Protein AF-A0A8B8AIN5-F1 (afdb_monomer_lite)

Secondary structure (DSSP, 8-state):
--------THHHHHHHHHHHHHHHHHHHHHHHHHHHHHHHHHHHHHHHHHHHHHHHHHHHHHHHHHHHHHHHHHHHTTSS-HHHHHHHHHHHHHHHHHHHHHHHHHHHHHHHHSTTS-THHHHHHHHHHHHHHHHHHHHHHHH--

Structure (mmCIF, N/CA/C/O backbone):
data_AF-A0A8B8AIN5-F1
#
_entry.id   AF-A0A8B8AIN5-F1
#
loop_
_atom_site.group_PDB
_atom_site.id
_atom_site.type_symbol
_atom_site.label_atom_id
_atom_site.label_alt_id
_atom_site.label_comp_id
_atom_site.label_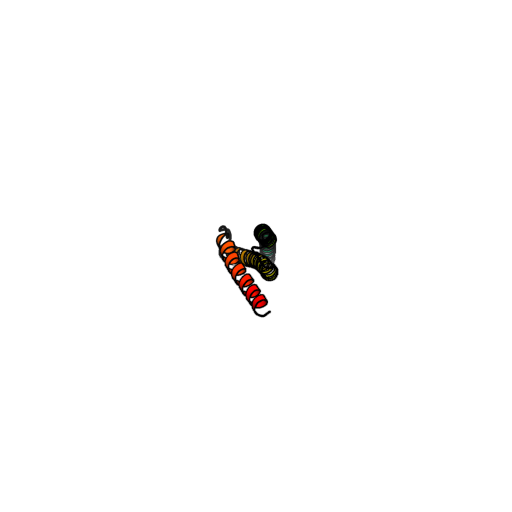asym_id
_atom_site.label_entity_id
_atom_site.label_seq_id
_atom_site.pdbx_PDB_ins_code
_atom_site.Cartn_x
_atom_site.Cartn_y
_atom_site.Cartn_z
_atom_site.occupancy
_atom_site.B_iso_or_equiv
_atom_site.auth_seq_id
_atom_site.auth_comp_id
_atom_site.auth_asym_id
_atom_site.auth_atom_id
_atom_site.pdbx_PDB_model_num
ATOM 1 N N . MET A 1 1 ? 64.066 -11.528 -70.628 1.00 38.69 1 MET A N 1
ATOM 2 C CA . MET A 1 1 ? 64.691 -11.729 -69.304 1.00 38.69 1 MET A CA 1
ATOM 3 C C . MET A 1 1 ? 63.697 -11.209 -68.287 1.00 38.69 1 MET A C 1
ATOM 5 O O . MET A 1 1 ? 63.607 -10.002 -68.111 1.00 38.69 1 MET A O 1
ATOM 9 N N . ASP A 1 2 ? 62.885 -12.107 -67.734 1.00 42.06 2 ASP A N 1
ATOM 10 C CA . ASP A 1 2 ? 61.798 -11.768 -66.815 1.00 42.06 2 ASP A CA 1
ATOM 11 C C . ASP A 1 2 ? 62.344 -11.536 -65.405 1.00 42.06 2 ASP A C 1
ATOM 13 O O . ASP A 1 2 ? 62.915 -12.436 -64.785 1.00 42.06 2 ASP A O 1
ATOM 17 N N . ALA A 1 3 ? 62.183 -10.315 -64.898 1.00 43.44 3 ALA A N 1
ATOM 18 C CA . ALA A 1 3 ? 62.488 -9.981 -63.516 1.00 43.44 3 ALA A CA 1
ATOM 19 C C . ALA A 1 3 ? 61.261 -10.300 -62.649 1.00 43.44 3 ALA A C 1
ATOM 21 O O . ALA A 1 3 ? 60.310 -9.528 -62.570 1.00 43.44 3 ALA A O 1
ATOM 22 N N . HIS A 1 4 ? 61.285 -11.468 -62.007 1.00 44.56 4 HIS A N 1
ATOM 23 C CA . HIS A 1 4 ? 60.358 -11.822 -60.937 1.00 44.56 4 HIS A CA 1
ATOM 24 C C . HIS A 1 4 ? 60.578 -10.902 -59.726 1.00 44.56 4 HIS A C 1
ATOM 26 O O . HIS A 1 4 ? 61.516 -11.083 -58.948 1.00 44.56 4 HIS A O 1
ATOM 32 N N . GLU A 1 5 ? 59.676 -9.945 -59.540 1.00 45.62 5 GLU A N 1
ATOM 33 C CA . GLU A 1 5 ? 59.578 -9.121 -58.340 1.00 45.62 5 GLU A CA 1
ATOM 34 C C . GLU A 1 5 ? 58.990 -9.963 -57.190 1.00 45.62 5 GLU A C 1
ATOM 36 O O . GLU A 1 5 ? 57.785 -10.197 -57.091 1.00 45.62 5 GLU A O 1
ATOM 41 N N . LYS A 1 6 ? 59.858 -10.500 -56.324 1.00 52.44 6 LYS A N 1
ATOM 42 C CA . LYS A 1 6 ? 59.446 -11.118 -55.054 1.00 52.44 6 LYS A CA 1
ATOM 43 C C . LYS A 1 6 ? 59.229 -10.017 -54.013 1.00 52.44 6 LYS A C 1
ATOM 45 O O . LYS A 1 6 ? 60.165 -9.633 -53.318 1.00 52.44 6 LYS A O 1
ATOM 50 N N . ALA A 1 7 ? 57.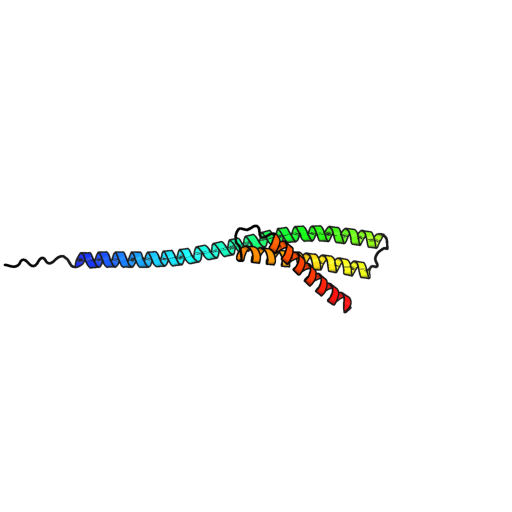992 -9.547 -53.880 1.00 52.22 7 ALA A N 1
ATOM 51 C CA . ALA A 1 7 ? 57.579 -8.721 -52.745 1.00 52.22 7 ALA A CA 1
ATOM 52 C C . ALA A 1 7 ? 57.653 -9.520 -51.415 1.00 52.22 7 ALA A C 1
ATOM 54 O O . ALA A 1 7 ? 57.415 -10.737 -51.407 1.00 52.22 7 ALA A O 1
ATOM 55 N N . PRO A 1 8 ? 58.001 -8.883 -50.279 1.00 48.53 8 PRO A N 1
ATOM 56 C CA . PRO A 1 8 ? 58.369 -9.580 -49.051 1.00 48.53 8 PRO A CA 1
ATOM 57 C C . PRO A 1 8 ? 57.136 -10.108 -48.301 1.00 48.53 8 PRO A C 1
ATOM 59 O O . PRO A 1 8 ? 56.272 -9.360 -47.858 1.00 48.53 8 PRO A O 1
ATOM 62 N N . LYS A 1 9 ? 57.093 -11.427 -48.069 1.00 54.72 9 LYS A N 1
ATOM 63 C CA . LYS A 1 9 ? 56.070 -12.122 -47.254 1.00 54.72 9 LYS A CA 1
ATOM 64 C C . LYS A 1 9 ? 56.002 -11.670 -45.781 1.00 54.72 9 LYS A C 1
ATOM 66 O O . LYS A 1 9 ? 55.077 -12.070 -45.079 1.00 54.72 9 LYS A O 1
ATOM 71 N N . TYR A 1 10 ? 56.961 -10.877 -45.304 1.00 49.97 10 TYR A N 1
ATOM 72 C CA . TYR A 1 10 ? 57.097 -10.505 -43.892 1.00 49.97 10 TYR A CA 1
ATOM 73 C C . TYR A 1 10 ? 56.091 -9.437 -43.431 1.00 49.97 10 TYR A C 1
ATOM 75 O O . TYR A 1 10 ? 55.631 -9.504 -42.290 1.00 49.97 10 TYR A O 1
ATOM 83 N N . ASP A 1 11 ? 55.658 -8.530 -44.312 1.00 51.66 11 ASP A N 1
ATOM 84 C CA . ASP A 1 11 ? 54.686 -7.484 -43.948 1.00 51.66 11 ASP A CA 1
ATOM 85 C C . ASP A 1 11 ? 53.271 -8.041 -43.744 1.00 51.66 11 ASP A C 1
ATOM 87 O O . ASP A 1 11 ? 52.537 -7.608 -42.855 1.00 51.66 11 ASP A O 1
ATOM 91 N N . LEU A 1 12 ? 52.897 -9.075 -44.501 1.00 52.69 12 LEU A N 1
ATOM 92 C CA . LEU A 1 12 ? 51.565 -9.676 -44.415 1.00 52.69 12 LEU A CA 1
ATOM 93 C C . LEU A 1 12 ? 51.325 -10.356 -43.053 1.00 52.69 12 LEU A C 1
ATOM 95 O O . LEU A 1 12 ? 50.220 -10.303 -42.508 1.00 52.69 12 LEU A O 1
ATOM 99 N N . VAL A 1 13 ? 52.363 -10.959 -42.464 1.00 54.06 13 VAL A N 1
ATOM 100 C CA . VAL A 1 13 ? 52.275 -11.617 -41.148 1.00 54.06 13 VAL A CA 1
ATOM 101 C C . VAL A 1 13 ? 52.133 -10.583 -40.025 1.00 54.06 13 VAL A C 1
ATOM 103 O O . VAL A 1 13 ? 51.315 -10.756 -39.124 1.00 54.06 13 VAL A O 1
ATOM 106 N N . HIS A 1 14 ? 52.853 -9.462 -40.096 1.00 53.69 14 HIS A N 1
ATOM 107 C CA . HIS A 1 14 ? 52.739 -8.393 -39.097 1.00 53.69 14 HIS A CA 1
ATOM 108 C C . HIS A 1 14 ? 51.372 -7.693 -39.132 1.00 53.69 14 HIS A C 1
ATOM 110 O O . HIS A 1 14 ? 50.786 -7.413 -38.080 1.00 53.69 14 HIS A O 1
ATOM 116 N N . VAL A 1 15 ? 50.829 -7.468 -40.332 1.00 55.53 15 VAL A N 1
ATOM 117 C CA . VAL A 1 15 ? 49.509 -6.849 -40.527 1.00 55.53 15 VAL A CA 1
ATOM 118 C C . VAL A 1 15 ? 48.386 -7.769 -40.039 1.00 55.53 15 VAL A C 1
ATOM 120 O O . VAL A 1 15 ? 47.486 -7.324 -39.323 1.00 55.53 15 VAL A O 1
ATOM 123 N N . THR A 1 16 ? 48.451 -9.067 -40.351 1.00 58.00 16 THR A N 1
ATOM 124 C CA . THR A 1 16 ? 47.453 -10.050 -39.887 1.00 58.00 16 THR A CA 1
ATOM 125 C C . THR A 1 16 ? 47.478 -10.233 -38.367 1.00 58.00 16 THR A C 1
ATOM 127 O O . THR A 1 16 ? 46.418 -10.326 -37.744 1.00 58.00 16 THR A O 1
ATOM 130 N N . MET A 1 17 ? 48.657 -10.194 -37.738 1.00 54.66 17 MET A N 1
ATOM 131 C CA . MET A 1 17 ? 48.785 -10.302 -36.282 1.00 54.66 17 MET A CA 1
ATOM 132 C C . MET A 1 17 ? 48.259 -9.052 -35.550 1.00 54.66 17 MET A C 1
ATOM 134 O O . MET A 1 17 ? 47.581 -9.178 -34.527 1.00 54.66 17 MET A O 1
ATOM 138 N N . GLN A 1 18 ? 48.493 -7.844 -36.084 1.00 58.19 18 GLN A N 1
ATOM 139 C CA . GLN A 1 18 ? 47.873 -6.614 -35.567 1.00 58.19 18 GLN A CA 1
ATOM 140 C C . GLN A 1 18 ? 46.349 -6.620 -35.738 1.00 58.19 18 GLN A C 1
ATOM 142 O O . GLN A 1 18 ? 45.633 -6.210 -34.823 1.00 58.19 18 GLN A O 1
ATOM 147 N N . ALA A 1 19 ? 45.840 -7.114 -36.870 1.00 58.88 19 ALA A N 1
ATOM 148 C CA . ALA A 1 19 ? 44.404 -7.225 -37.114 1.00 58.88 19 ALA A CA 1
ATOM 149 C C . ALA A 1 19 ? 43.725 -8.211 -36.145 1.00 58.88 19 ALA A C 1
ATOM 151 O O . ALA A 1 19 ? 42.666 -7.897 -35.598 1.00 58.88 19 ALA A O 1
ATOM 152 N N . HIS A 1 20 ? 44.351 -9.358 -35.859 1.00 57.25 20 HIS A N 1
ATOM 153 C CA . HIS A 1 20 ? 43.843 -10.317 -34.872 1.00 57.25 20 HIS A CA 1
ATOM 154 C C . HIS A 1 20 ? 43.845 -9.758 -33.446 1.00 57.25 20 HIS A C 1
ATOM 156 O O . HIS A 1 20 ? 42.852 -9.904 -32.737 1.00 57.25 20 HIS A O 1
ATOM 162 N N . ARG A 1 21 ? 44.912 -9.059 -33.032 1.00 55.69 21 ARG A N 1
ATOM 163 C CA . ARG A 1 21 ? 44.969 -8.412 -31.708 1.00 55.69 21 ARG A CA 1
ATOM 164 C C . ARG A 1 21 ? 43.923 -7.308 -31.553 1.00 55.69 21 ARG A C 1
ATOM 166 O O . ARG A 1 21 ? 43.334 -7.186 -30.486 1.00 55.69 21 ARG A O 1
ATOM 173 N N . ARG A 1 22 ? 43.647 -6.540 -32.615 1.00 56.75 22 ARG A N 1
ATOM 174 C CA . ARG A 1 22 ? 42.577 -5.527 -32.620 1.00 56.75 22 ARG A CA 1
ATOM 175 C C . ARG A 1 22 ? 41.184 -6.147 -32.527 1.00 56.75 22 ARG A C 1
ATOM 177 O O . ARG A 1 22 ? 40.351 -5.607 -31.811 1.00 56.75 22 ARG A O 1
ATOM 184 N N . ARG A 1 23 ? 40.937 -7.283 -33.190 1.00 57.84 23 ARG A N 1
ATOM 185 C CA . ARG A 1 23 ? 39.668 -8.023 -33.056 1.00 57.84 23 ARG A CA 1
ATOM 186 C C . ARG A 1 23 ? 39.484 -8.591 -31.650 1.00 57.84 23 ARG A C 1
ATOM 188 O O . ARG A 1 23 ? 38.443 -8.349 -31.059 1.00 57.84 23 ARG A O 1
ATOM 195 N N . ALA A 1 24 ? 40.512 -9.221 -31.081 1.00 59.03 24 ALA A N 1
ATOM 196 C CA . ALA A 1 24 ? 40.454 -9.747 -29.716 1.00 59.03 24 ALA A CA 1
ATOM 197 C C . ALA A 1 24 ? 40.261 -8.635 -28.666 1.00 59.03 24 ALA A C 1
ATOM 199 O O . ALA A 1 24 ? 39.446 -8.776 -27.762 1.00 59.03 24 ALA A O 1
ATOM 200 N N . ALA A 1 25 ? 40.951 -7.497 -28.809 1.00 57.25 25 ALA A N 1
ATOM 201 C CA . ALA A 1 25 ? 40.748 -6.337 -27.940 1.00 57.25 25 ALA A CA 1
ATOM 202 C C . ALA A 1 25 ? 39.348 -5.718 -28.112 1.00 57.25 25 ALA A C 1
ATOM 204 O O . ALA A 1 25 ? 38.739 -5.306 -27.131 1.00 57.25 25 ALA A O 1
ATOM 205 N N . SER A 1 26 ? 38.815 -5.687 -29.338 1.00 58.72 26 SER A N 1
ATOM 206 C CA . SER A 1 26 ? 37.452 -5.223 -29.619 1.00 58.72 26 SER A CA 1
ATOM 207 C C . SER A 1 26 ? 36.381 -6.157 -29.052 1.00 58.72 26 SER A C 1
ATOM 209 O O . SER A 1 26 ? 35.344 -5.665 -28.620 1.00 58.72 26 SER A O 1
ATOM 211 N N . GLU A 1 27 ? 36.599 -7.472 -29.057 1.00 55.06 27 GLU A N 1
ATOM 212 C CA . GLU A 1 27 ? 35.695 -8.447 -28.434 1.00 55.06 27 GLU A CA 1
ATOM 213 C C . GLU A 1 27 ? 35.750 -8.363 -26.907 1.00 55.06 27 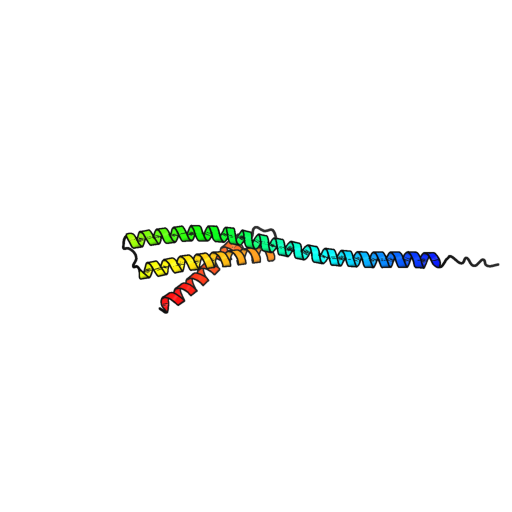GLU A C 1
ATOM 215 O O . GLU A 1 27 ? 34.702 -8.331 -26.271 1.00 55.06 27 GLU A O 1
ATOM 220 N N . TYR A 1 28 ? 36.941 -8.211 -26.318 1.00 54.38 28 TYR A N 1
ATOM 221 C CA . TYR A 1 28 ? 37.094 -7.965 -24.879 1.00 54.38 28 TYR A CA 1
ATOM 222 C C . TYR A 1 28 ? 36.428 -6.656 -24.432 1.00 54.38 28 TYR A C 1
ATOM 224 O O . TYR A 1 28 ? 35.767 -6.628 -23.398 1.00 54.38 28 TYR A O 1
ATOM 232 N N . LEU A 1 29 ? 36.571 -5.574 -25.205 1.00 53.84 29 LEU A N 1
ATOM 233 C CA . LEU A 1 29 ? 35.914 -4.296 -24.916 1.00 53.84 29 LEU A CA 1
ATOM 234 C C . LEU A 1 29 ? 34.393 -4.374 -25.096 1.00 53.84 29 LEU A C 1
ATOM 236 O O . LEU A 1 29 ? 33.673 -3.770 -24.310 1.00 53.84 29 LEU A O 1
ATOM 240 N N . ARG A 1 30 ? 33.897 -5.151 -26.070 1.00 55.56 30 ARG A N 1
ATOM 241 C CA . ARG A 1 30 ? 32.459 -5.432 -26.214 1.00 55.56 30 ARG A CA 1
ATOM 242 C C . ARG A 1 30 ? 31.908 -6.221 -25.036 1.00 55.56 30 ARG A C 1
ATOM 244 O O . ARG A 1 30 ? 30.874 -5.840 -24.517 1.00 55.56 30 ARG A O 1
ATOM 251 N N . HIS A 1 31 ? 32.590 -7.284 -24.612 1.00 53.03 31 HIS A N 1
ATOM 252 C CA . HIS A 1 31 ? 32.158 -8.089 -23.468 1.00 53.03 31 HIS A CA 1
ATOM 253 C C . HIS A 1 31 ? 32.208 -7.314 -22.149 1.00 53.03 31 HIS A C 1
ATOM 255 O O . HIS A 1 31 ? 31.353 -7.523 -21.298 1.00 53.03 31 HIS A O 1
ATOM 261 N N . ARG A 1 32 ? 33.176 -6.406 -21.983 1.00 45.03 32 ARG A N 1
ATOM 262 C CA . ARG A 1 32 ? 33.254 -5.536 -20.805 1.00 45.03 32 ARG A CA 1
ATOM 263 C C . ARG A 1 32 ? 32.159 -4.466 -20.799 1.00 45.03 32 ARG A C 1
ATOM 265 O O . ARG A 1 32 ? 31.483 -4.316 -19.797 1.00 45.03 32 ARG A O 1
ATOM 272 N N . SER A 1 33 ? 31.938 -3.800 -21.936 1.00 49.19 33 SER A N 1
ATOM 273 C CA . SER A 1 33 ? 30.847 -2.828 -22.103 1.00 49.19 33 SER A CA 1
ATOM 274 C C . SER A 1 33 ? 29.471 -3.451 -21.872 1.00 49.19 33 SER A C 1
ATOM 276 O O . SER A 1 33 ? 28.614 -2.787 -21.319 1.00 49.19 33 SER A O 1
ATOM 278 N N . PHE A 1 34 ? 29.263 -4.711 -22.266 1.00 48.19 34 PHE A N 1
ATOM 279 C CA . PHE A 1 34 ? 27.975 -5.383 -22.073 1.00 48.19 34 PHE A CA 1
ATOM 280 C C . PHE A 1 34 ? 27.666 -5.693 -20.603 1.00 48.19 34 PHE A C 1
ATOM 282 O O . PHE A 1 34 ? 26.505 -5.697 -20.228 1.00 48.19 34 PHE A O 1
ATOM 289 N N . ASN A 1 35 ? 28.687 -5.960 -19.782 1.00 50.38 35 ASN A N 1
ATOM 290 C CA . ASN A 1 35 ? 28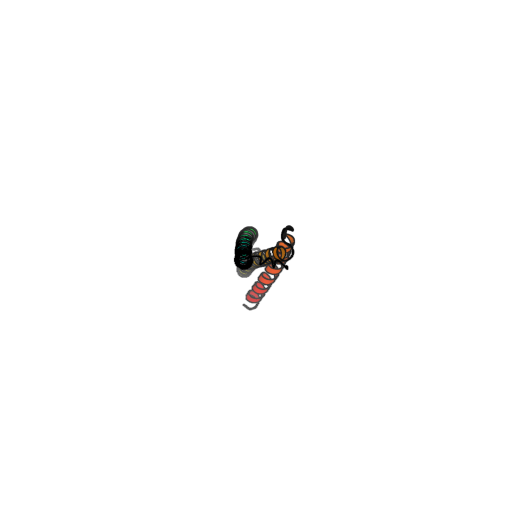.487 -6.290 -18.369 1.00 50.38 35 ASN A CA 1
ATOM 291 C C . ASN A 1 35 ? 28.402 -5.042 -17.478 1.00 50.38 35 ASN A C 1
ATOM 293 O O . ASN A 1 35 ? 27.632 -5.044 -16.527 1.00 50.38 35 ASN A O 1
ATOM 297 N N . ASP A 1 36 ? 29.168 -3.988 -17.785 1.00 51.38 36 ASP A N 1
ATOM 298 C CA . ASP A 1 36 ? 29.153 -2.752 -16.989 1.00 51.38 36 ASP A CA 1
ATOM 299 C C . ASP A 1 36 ? 27.793 -2.013 -17.119 1.00 51.38 36 ASP A C 1
ATOM 301 O O . ASP A 1 36 ? 27.321 -1.425 -16.149 1.00 51.38 36 ASP A O 1
ATOM 305 N N . ASP A 1 37 ? 27.122 -2.094 -18.279 1.00 53.62 37 ASP A N 1
ATOM 306 C CA . ASP A 1 37 ? 25.811 -1.455 -18.499 1.00 53.62 37 ASP A CA 1
ATOM 307 C C . ASP A 1 37 ? 24.661 -2.159 -17.736 1.00 53.62 37 ASP A C 1
ATOM 309 O O . ASP A 1 37 ? 23.746 -1.490 -17.250 1.00 53.62 37 ASP A O 1
ATOM 313 N N . ASP A 1 38 ? 24.700 -3.490 -17.593 1.00 57.34 38 ASP A N 1
ATOM 314 C CA . ASP A 1 38 ? 23.656 -4.265 -16.897 1.00 57.34 38 ASP A CA 1
ATOM 315 C C . ASP A 1 38 ? 23.722 -4.086 -15.365 1.00 57.34 38 ASP A C 1
ATOM 317 O O . ASP A 1 38 ? 22.682 -3.943 -14.712 1.00 57.34 38 ASP A O 1
ATOM 321 N N . ASP A 1 39 ? 24.931 -4.030 -14.790 1.00 60.34 39 ASP A N 1
ATOM 322 C CA . ASP A 1 39 ? 25.135 -3.781 -13.353 1.00 60.34 39 ASP A CA 1
ATOM 323 C C . ASP A 1 39 ? 24.656 -2.365 -12.957 1.00 60.34 39 ASP A C 1
ATOM 325 O O . ASP A 1 39 ? 23.997 -2.182 -11.923 1.00 60.34 39 ASP A O 1
ATOM 329 N N . ASP A 1 40 ? 24.903 -1.368 -13.817 1.00 67.31 40 ASP A N 1
ATOM 330 C CA . ASP A 1 40 ? 24.452 0.016 -13.633 1.00 67.31 40 ASP A CA 1
ATOM 331 C C . ASP A 1 40 ? 22.918 0.150 -13.722 1.00 67.31 40 ASP A C 1
ATOM 333 O O . ASP A 1 40 ? 22.311 0.938 -12.986 1.00 67.31 40 ASP A O 1
ATOM 337 N N . GLU A 1 41 ? 22.258 -0.599 -14.610 1.00 68.44 41 GLU A N 1
ATOM 338 C CA . GLU A 1 41 ? 20.793 -0.617 -14.715 1.00 68.44 41 GLU A CA 1
ATOM 339 C C . GLU A 1 41 ? 20.133 -1.342 -13.531 1.00 68.44 41 GLU A C 1
ATOM 341 O O . GLU A 1 41 ? 19.125 -0.865 -12.994 1.00 68.44 41 GLU A O 1
ATOM 346 N N . GLU A 1 42 ? 20.719 -2.440 -13.042 1.00 72.12 42 GLU A N 1
ATOM 347 C CA . GLU A 1 42 ? 20.230 -3.127 -11.843 1.00 72.12 42 GLU A CA 1
ATOM 348 C C . GLU A 1 42 ? 20.313 -2.220 -10.603 1.00 72.12 42 GLU A C 1
ATOM 350 O O . GLU A 1 42 ? 19.363 -2.140 -9.809 1.00 72.12 42 GLU A O 1
ATOM 355 N N . GLU A 1 43 ? 21.420 -1.493 -10.429 1.00 74.56 43 GLU A N 1
ATOM 356 C CA . GLU A 1 43 ? 21.589 -0.566 -9.311 1.00 74.56 43 GLU A CA 1
ATOM 357 C C . GLU A 1 43 ? 20.608 0.617 -9.394 1.00 74.56 43 GLU A C 1
ATOM 359 O O . GLU A 1 43 ? 19.972 0.973 -8.391 1.00 74.56 43 GLU A O 1
ATOM 364 N N . LYS A 1 44 ? 20.382 1.174 -10.592 1.00 76.25 44 LYS A N 1
ATOM 365 C CA . LYS A 1 44 ? 19.357 2.210 -10.816 1.00 76.25 44 LYS A CA 1
ATOM 366 C C . LYS A 1 44 ? 17.961 1.708 -10.464 1.00 76.25 44 LYS A C 1
ATOM 368 O O . LYS A 1 44 ? 17.227 2.420 -9.768 1.00 76.25 44 LYS A O 1
ATOM 373 N N . LEU A 1 45 ? 17.600 0.492 -10.878 1.00 75.31 45 LEU A N 1
ATOM 374 C CA . LEU A 1 45 ? 16.290 -0.094 -10.595 1.00 75.31 45 LEU A CA 1
ATOM 375 C C . LEU A 1 45 ? 16.099 -0.340 -9.091 1.00 75.31 45 LEU A C 1
ATOM 377 O O . LEU A 1 45 ? 15.031 -0.048 -8.548 1.00 75.31 45 LEU A O 1
ATOM 381 N N . LYS A 1 46 ? 17.141 -0.799 -8.384 1.00 77.81 46 LYS A N 1
ATOM 382 C CA . LYS A 1 46 ? 17.132 -0.950 -6.918 1.00 77.81 46 LYS A CA 1
ATOM 383 C C . LYS A 1 46 ? 16.948 0.389 -6.209 1.00 77.81 46 LYS A C 1
ATOM 385 O O . LYS A 1 46 ? 16.087 0.508 -5.335 1.00 77.81 46 LYS A O 1
ATOM 390 N N . ILE A 1 47 ? 17.717 1.412 -6.586 1.00 80.81 47 ILE A N 1
ATOM 391 C CA . ILE A 1 47 ? 17.605 2.758 -6.004 1.00 80.81 47 ILE A CA 1
ATOM 392 C C . ILE A 1 47 ? 16.214 3.341 -6.269 1.00 80.81 47 ILE A C 1
ATOM 394 O O . ILE A 1 47 ? 15.614 3.944 -5.374 1.00 80.81 47 ILE A O 1
ATOM 398 N N . PHE A 1 48 ? 15.688 3.155 -7.480 1.00 80.44 48 PHE A N 1
ATOM 399 C CA . PHE A 1 48 ? 14.336 3.561 -7.843 1.00 80.44 48 PHE A CA 1
ATOM 400 C C . PHE A 1 48 ? 13.290 2.851 -6.982 1.00 80.44 48 PHE A C 1
ATOM 402 O O . PHE A 1 48 ? 12.477 3.518 -6.342 1.00 80.44 48 PHE A O 1
ATOM 409 N N . ALA A 1 49 ? 13.359 1.522 -6.882 1.00 78.75 49 ALA A N 1
ATOM 410 C CA . ALA A 1 49 ? 12.453 0.725 -6.065 1.00 78.75 49 ALA A CA 1
ATOM 411 C C . ALA A 1 49 ? 12.466 1.185 -4.601 1.00 78.75 49 ALA A C 1
ATOM 413 O O . ALA A 1 49 ? 11.402 1.434 -4.039 1.00 78.75 49 ALA A O 1
ATOM 414 N N . ILE A 1 50 ? 13.646 1.389 -4.003 1.00 83.19 50 ILE A N 1
ATOM 415 C CA . ILE A 1 50 ? 13.788 1.867 -2.617 1.00 83.19 50 ILE A CA 1
ATOM 416 C C . ILE A 1 50 ? 13.169 3.257 -2.442 1.00 83.19 50 ILE A C 1
ATOM 418 O O . ILE A 1 50 ? 12.401 3.479 -1.503 1.00 83.19 50 ILE A O 1
ATOM 422 N N . LYS A 1 51 ? 13.467 4.204 -3.341 1.00 82.31 51 LYS A N 1
ATOM 423 C CA . LYS A 1 51 ? 12.892 5.559 -3.286 1.00 82.31 51 LYS A CA 1
ATOM 424 C C . LYS A 1 51 ? 11.374 5.525 -3.390 1.00 82.31 51 LYS A C 1
ATOM 426 O O . LYS A 1 51 ? 10.693 6.236 -2.648 1.00 82.31 51 LYS A O 1
ATOM 431 N N . THR A 1 52 ? 10.848 4.697 -4.284 1.00 80.31 52 THR A N 1
ATOM 432 C CA . THR A 1 52 ? 9.412 4.513 -4.456 1.00 80.31 52 THR A CA 1
ATOM 433 C C . THR A 1 52 ? 8.791 3.919 -3.201 1.00 80.31 52 THR A C 1
ATOM 435 O O . THR A 1 52 ? 7.808 4.468 -2.718 1.00 80.31 52 THR A O 1
ATOM 438 N N . LEU A 1 53 ? 9.410 2.892 -2.613 1.00 84.38 53 LEU A N 1
ATOM 439 C CA . LEU A 1 53 ? 8.948 2.218 -1.396 1.00 84.38 53 LEU A CA 1
ATOM 440 C C . LEU A 1 53 ? 8.906 3.172 -0.200 1.00 84.38 53 LEU A C 1
ATOM 442 O O . LEU A 1 53 ? 7.908 3.220 0.514 1.00 84.38 53 LEU A O 1
ATOM 446 N N . LEU A 1 54 ? 9.936 4.003 -0.023 1.00 86.56 54 LEU A N 1
ATOM 447 C CA . LEU A 1 54 ? 9.949 5.036 1.016 1.00 86.56 54 LEU A CA 1
ATOM 448 C C . LEU A 1 54 ? 8.857 6.084 0.786 1.00 86.56 54 LEU A C 1
ATOM 450 O O . LEU A 1 54 ? 8.151 6.471 1.714 1.00 86.56 54 LEU A O 1
ATOM 454 N N . LYS A 1 55 ? 8.687 6.548 -0.452 1.00 85.25 55 LYS A N 1
ATOM 455 C CA . LYS A 1 55 ? 7.714 7.592 -0.782 1.00 85.25 55 LYS A CA 1
ATOM 456 C C . LYS A 1 55 ? 6.271 7.110 -0.636 1.00 85.25 55 LYS A C 1
ATOM 458 O O . LYS A 1 55 ? 5.454 7.826 -0.052 1.00 85.25 55 LYS A O 1
ATOM 463 N N . THR A 1 56 ? 5.943 5.936 -1.174 1.00 84.56 56 THR A N 1
ATOM 464 C CA . THR A 1 56 ? 4.614 5.332 -1.027 1.00 84.56 56 THR A CA 1
ATOM 465 C C . THR A 1 56 ? 4.382 4.948 0.427 1.00 84.56 56 THR A C 1
ATOM 467 O O . THR A 1 56 ? 3.376 5.364 0.989 1.00 84.56 56 THR A O 1
ATOM 470 N N . GLY A 1 57 ? 5.353 4.303 1.076 1.00 85.56 57 GLY A N 1
ATOM 471 C CA . GLY A 1 57 ? 5.288 3.920 2.486 1.00 85.56 57 GLY A CA 1
ATOM 472 C C . GLY A 1 57 ? 4.994 5.097 3.414 1.00 85.56 57 GLY A C 1
ATOM 473 O O . GLY A 1 57 ? 4.056 5.028 4.207 1.00 85.56 57 GLY A O 1
ATOM 474 N N . CYS A 1 58 ? 5.708 6.220 3.276 1.00 89.69 58 CYS A N 1
ATOM 475 C CA . CYS A 1 58 ? 5.432 7.435 4.050 1.00 89.69 58 CYS A CA 1
ATOM 476 C C . CYS A 1 58 ? 4.018 7.978 3.796 1.00 89.69 58 CYS A C 1
ATOM 478 O O . CYS A 1 58 ? 3.322 8.350 4.741 1.00 89.69 58 CYS A O 1
ATOM 480 N N . ARG A 1 59 ? 3.569 8.011 2.534 1.00 87.88 59 ARG A N 1
ATOM 481 C CA . ARG A 1 59 ? 2.230 8.508 2.180 1.00 87.88 59 ARG A CA 1
ATOM 482 C C . ARG A 1 59 ? 1.126 7.642 2.784 1.00 87.88 59 ARG A C 1
ATOM 484 O O . ARG A 1 59 ? 0.196 8.177 3.383 1.00 87.88 59 ARG A O 1
ATOM 491 N N . GLU A 1 60 ? 1.226 6.325 2.628 1.00 87.75 60 GLU A N 1
ATOM 492 C CA . GLU A 1 60 ? 0.227 5.386 3.141 1.00 87.75 60 GLU A CA 1
ATOM 493 C C . GLU A 1 60 ? 0.243 5.349 4.678 1.00 87.75 60 GLU A C 1
ATOM 495 O O . GLU A 1 60 ? -0.820 5.313 5.293 1.00 87.75 60 GLU A O 1
ATOM 500 N N . THR A 1 61 ? 1.418 5.472 5.309 1.00 88.69 61 THR A N 1
ATOM 501 C CA . THR A 1 61 ? 1.551 5.551 6.775 1.00 88.69 61 THR A CA 1
ATOM 502 C C . THR A 1 61 ? 0.870 6.798 7.341 1.00 88.69 61 THR A C 1
ATOM 504 O O . THR A 1 61 ? 0.132 6.698 8.317 1.00 88.69 61 THR A O 1
ATOM 507 N N . LEU A 1 62 ? 1.062 7.974 6.731 1.00 90.62 62 LEU A N 1
ATOM 508 C CA . LEU A 1 62 ? 0.380 9.201 7.166 1.00 90.62 62 LEU A CA 1
ATOM 509 C C . LEU A 1 62 ? -1.143 9.098 7.008 1.00 90.62 62 LEU A C 1
ATOM 511 O O . LEU A 1 62 ? -1.881 9.533 7.891 1.00 90.62 62 LEU A O 1
ATOM 515 N N . GLY A 1 63 ? -1.614 8.495 5.910 1.00 87.75 63 GLY A N 1
ATOM 516 C CA . GLY A 1 63 ? -3.038 8.218 5.707 1.00 87.75 63 GLY A CA 1
ATOM 517 C C . GLY A 1 63 ? -3.601 7.290 6.786 1.00 87.75 63 GLY A C 1
ATOM 518 O O . GLY A 1 63 ? -4.610 7.610 7.408 1.00 87.75 63 GLY A O 1
ATOM 519 N N . MET A 1 64 ? -2.892 6.200 7.077 1.00 91.62 64 MET A N 1
ATOM 520 C CA . MET A 1 64 ? -3.248 5.242 8.124 1.00 91.62 64 MET A CA 1
ATOM 521 C C . MET A 1 64 ? -3.289 5.885 9.516 1.00 91.62 64 MET A C 1
ATOM 523 O O . MET A 1 64 ? -4.218 5.629 10.275 1.00 91.62 64 MET A O 1
ATOM 527 N N . ILE A 1 65 ? -2.322 6.743 9.865 1.00 91.19 65 ILE A N 1
ATOM 528 C CA . ILE A 1 65 ? -2.323 7.464 11.151 1.00 91.19 65 ILE A CA 1
ATOM 529 C C . ILE A 1 65 ? -3.582 8.323 11.283 1.00 91.19 65 ILE A C 1
ATOM 531 O O . ILE A 1 65 ? -4.204 8.340 12.346 1.00 91.19 65 ILE A O 1
ATOM 535 N N . LYS A 1 66 ? -3.987 9.006 10.206 1.00 92.56 66 LYS A N 1
ATOM 536 C CA . LYS A 1 66 ? -5.213 9.806 10.199 1.00 92.56 66 LYS A CA 1
ATOM 537 C C . LYS A 1 66 ? -6.452 8.929 10.423 1.00 92.56 66 LYS A C 1
ATOM 539 O O . LYS A 1 66 ? -7.237 9.234 11.314 1.00 92.56 66 LYS A O 1
ATOM 544 N N . GLU A 1 67 ? -6.579 7.824 9.688 1.00 90.56 67 GLU A N 1
ATOM 545 C CA . GLU A 1 67 ? -7.687 6.865 9.844 1.00 90.56 67 GLU A CA 1
ATOM 546 C C . GLU A 1 67 ? -7.760 6.301 11.276 1.00 90.56 67 GLU A C 1
ATOM 548 O O . GLU A 1 67 ? -8.823 6.283 11.891 1.00 90.56 67 GLU A O 1
ATOM 553 N N . ILE A 1 68 ? -6.626 5.896 11.858 1.00 91.00 68 ILE A N 1
ATOM 554 C CA . ILE A 1 68 ? -6.570 5.371 13.232 1.00 91.00 68 ILE A CA 1
ATOM 555 C C . ILE A 1 68 ? -6.962 6.444 14.255 1.00 91.00 68 ILE A C 1
ATOM 557 O O . ILE A 1 68 ? -7.622 6.132 15.245 1.00 91.00 68 ILE A O 1
ATOM 561 N N . THR A 1 69 ? -6.586 7.701 14.022 1.00 92.88 69 THR A N 1
ATOM 562 C CA . THR A 1 69 ? -6.954 8.822 14.902 1.00 92.88 69 THR A CA 1
ATOM 563 C C . THR A 1 69 ? -8.469 9.058 14.899 1.00 92.88 69 THR A C 1
ATOM 565 O O . THR A 1 69 ? -9.074 9.259 15.954 1.00 92.88 69 THR A O 1
ATOM 568 N N . GLU A 1 70 ? -9.102 8.974 13.727 1.00 92.81 70 GLU A N 1
ATOM 569 C CA . GLU A 1 70 ? -10.561 9.057 13.583 1.00 92.81 70 GLU A CA 1
ATOM 570 C C . GLU A 1 70 ? -11.251 7.877 14.290 1.00 92.81 70 GLU A C 1
ATOM 572 O O . GLU A 1 70 ? -12.148 8.086 15.106 1.00 92.81 70 GLU A O 1
ATOM 577 N N . LEU A 1 71 ? -10.746 6.650 14.103 1.00 91.25 71 LEU A N 1
ATOM 578 C CA . LEU A 1 71 ? -11.235 5.462 14.814 1.00 91.25 71 LEU A CA 1
ATOM 579 C C . LEU A 1 71 ? -11.092 5.585 16.337 1.00 91.25 71 LEU A C 1
ATOM 581 O O . LEU A 1 71 ? -11.947 5.095 17.077 1.00 91.25 71 LEU A O 1
ATOM 585 N N . HIS A 1 72 ? -10.016 6.219 16.816 1.00 91.38 72 HIS A N 1
ATOM 586 C CA . HIS A 1 72 ? -9.804 6.462 18.242 1.00 91.38 72 HIS A CA 1
ATOM 587 C C . HIS A 1 72 ? -10.843 7.442 18.799 1.00 91.38 72 HIS A C 1
ATOM 589 O O . HIS A 1 72 ? -11.432 7.204 19.851 1.00 91.38 72 HIS A O 1
ATOM 595 N N . THR A 1 73 ? -11.144 8.493 18.040 1.00 93.25 73 THR A N 1
ATOM 596 C CA . THR A 1 73 ? -12.190 9.458 18.397 1.00 93.25 73 THR A CA 1
ATOM 597 C C . THR A 1 73 ? -13.561 8.780 18.474 1.00 93.25 73 THR A C 1
ATOM 599 O O . THR A 1 73 ? -14.330 9.018 19.405 1.00 93.25 73 THR A O 1
ATOM 602 N N . ASP A 1 74 ? -13.871 7.887 17.534 1.00 90.62 74 ASP A N 1
ATOM 603 C CA . ASP A 1 74 ? -15.162 7.200 17.509 1.00 90.62 74 ASP A CA 1
ATOM 604 C C . ASP A 1 74 ? -15.340 6.191 18.657 1.00 90.62 74 ASP A C 1
ATOM 606 O O . ASP A 1 74 ? -16.456 6.040 19.165 1.00 90.62 74 ASP A O 1
ATOM 610 N N . ILE A 1 75 ? -14.274 5.512 19.106 1.00 91.44 75 ILE A N 1
ATOM 611 C CA . ILE A 1 75 ? -14.360 4.638 20.288 1.00 91.44 75 ILE A CA 1
ATOM 612 C C . ILE A 1 75 ? -14.504 5.445 21.585 1.00 91.44 75 ILE A C 1
ATOM 614 O O . ILE A 1 75 ? -15.282 5.044 22.451 1.00 91.44 75 ILE A O 1
ATOM 618 N N . GLU A 1 76 ? -13.831 6.593 21.713 1.00 92.69 76 GLU A N 1
ATOM 619 C CA . GLU A 1 76 ? -14.002 7.498 22.861 1.00 92.69 76 GLU A CA 1
ATOM 620 C C . GLU A 1 76 ? -15.422 8.072 22.935 1.00 92.69 76 GLU A C 1
ATOM 622 O O . GLU A 1 76 ? -15.991 8.205 24.016 1.00 92.69 76 GLU A O 1
ATOM 627 N N . GLN A 1 77 ? -16.034 8.341 21.780 1.00 93.75 77 GLN A N 1
ATOM 628 C CA . GLN A 1 77 ? -17.415 8.817 21.677 1.00 93.75 77 GLN A CA 1
ATOM 629 C C . GLN A 1 77 ? -18.462 7.695 21.786 1.00 93.75 77 GLN A C 1
ATOM 631 O O . GLN A 1 77 ? -19.658 7.957 21.652 1.00 93.75 77 GLN A O 1
ATOM 636 N N . GLY A 1 78 ? -18.041 6.444 22.005 1.00 89.50 78 GLY A N 1
ATOM 637 C CA . GLY A 1 78 ? -18.937 5.291 22.132 1.00 89.50 78 GLY A CA 1
ATOM 638 C C . GLY A 1 78 ? -19.654 4.895 20.836 1.00 89.50 78 GLY A C 1
ATOM 639 O O . GLY A 1 78 ? -20.607 4.120 20.883 1.00 89.50 78 GLY A O 1
ATOM 640 N N . ARG A 1 79 ? -19.209 5.400 19.677 1.00 90.88 79 ARG A N 1
ATOM 641 C CA . ARG A 1 79 ? -19.770 5.079 18.350 1.00 90.88 79 ARG A CA 1
ATOM 642 C C . ARG A 1 79 ? -19.297 3.728 17.816 1.00 90.88 79 ARG A C 1
ATOM 644 O O . ARG A 1 79 ? -19.895 3.189 16.888 1.00 90.88 79 ARG A O 1
ATOM 651 N N . LEU A 1 80 ? -18.233 3.181 18.402 1.00 88.25 80 LEU A N 1
ATOM 652 C CA . LEU A 1 80 ? -17.600 1.927 18.008 1.00 88.25 80 LEU A CA 1
ATOM 653 C C . LEU A 1 80 ? -17.367 1.022 19.222 1.00 88.25 80 LEU A C 1
ATOM 655 O O . LEU A 1 80 ? -16.910 1.460 20.277 1.00 88.25 80 LEU A O 1
ATOM 659 N N . SER A 1 81 ? -17.628 -0.277 19.063 1.00 90.50 81 SER A N 1
ATOM 660 C CA . SER A 1 81 ? -17.237 -1.271 20.068 1.00 90.50 81 SER A CA 1
ATOM 661 C C . SER A 1 81 ? -15.732 -1.563 20.013 1.00 90.50 81 SER A C 1
ATOM 663 O O . SER A 1 81 ? -15.093 -1.454 18.966 1.00 90.50 81 SER A O 1
ATOM 665 N N . LYS A 1 82 ? -15.158 -2.055 21.122 1.00 88.75 82 LYS A N 1
ATOM 666 C CA . LYS A 1 82 ? -13.745 -2.488 21.174 1.00 88.75 82 LYS A CA 1
ATOM 667 C C . LYS A 1 82 ? -13.398 -3.551 20.121 1.00 88.75 82 LYS A C 1
ATOM 669 O O . LYS A 1 82 ? -12.282 -3.536 19.605 1.00 88.75 82 LYS A O 1
ATOM 674 N N . LYS A 1 83 ? -14.323 -4.474 19.804 1.00 87.06 83 LYS A N 1
ATOM 675 C CA . LYS A 1 83 ? -14.104 -5.512 18.774 1.00 87.06 83 LYS A CA 1
ATOM 676 C C . LYS A 1 83 ? -14.027 -4.879 17.382 1.00 87.06 83 LYS A C 1
ATOM 678 O O . LYS A 1 83 ? -13.104 -5.183 16.634 1.00 87.06 83 LYS A O 1
ATOM 683 N N . GLN A 1 84 ? -14.942 -3.961 17.069 1.00 87.19 84 GLN A N 1
ATOM 684 C CA . GLN A 1 84 ? -14.946 -3.251 15.787 1.00 87.19 84 GLN A CA 1
ATOM 685 C C . GLN A 1 84 ? -13.724 -2.341 15.633 1.00 87.19 84 GLN A C 1
ATOM 687 O O . GLN A 1 84 ? -13.103 -2.361 14.582 1.00 87.19 84 GLN A O 1
ATOM 692 N N . PHE A 1 85 ? -13.313 -1.626 16.685 1.00 89.25 85 PHE A N 1
ATOM 693 C CA . PHE A 1 85 ? -12.107 -0.794 16.651 1.00 89.25 85 PHE A CA 1
ATOM 694 C C . PHE A 1 85 ? -10.853 -1.601 16.291 1.00 89.25 85 PHE A C 1
ATOM 696 O O . PHE A 1 85 ? -10.125 -1.230 15.375 1.00 89.25 85 PHE A O 1
ATOM 703 N N . LYS A 1 86 ? -10.619 -2.740 16.962 1.00 88.56 86 LYS A N 1
ATOM 704 C CA . LYS A 1 86 ? -9.463 -3.606 16.667 1.00 88.56 86 LYS A CA 1
ATOM 705 C C . LYS A 1 86 ? -9.458 -4.085 15.217 1.00 88.56 86 LYS A C 1
ATOM 707 O O . LYS A 1 86 ? -8.407 -4.070 14.583 1.00 88.56 86 LYS A O 1
ATOM 712 N N . ARG A 1 87 ? -10.628 -4.481 14.707 1.00 87.56 87 ARG A N 1
ATOM 713 C CA . ARG A 1 87 ? -10.781 -4.902 13.314 1.00 87.56 87 ARG A CA 1
ATOM 714 C C . ARG A 1 87 ? -10.472 -3.752 12.360 1.00 87.56 87 ARG A C 1
ATOM 716 O O . ARG A 1 87 ? -9.612 -3.914 11.510 1.00 87.56 87 ARG A O 1
ATOM 723 N N . SER A 1 88 ? -11.084 -2.584 12.551 1.00 88.00 88 SER A N 1
ATOM 724 C CA . SER A 1 88 ? -10.862 -1.422 11.685 1.00 88.00 88 SER A CA 1
ATOM 725 C C . SER A 1 88 ? -9.401 -0.968 11.671 1.00 88.00 88 SER A C 1
ATOM 727 O O . SER A 1 88 ? -8.871 -0.677 10.605 1.00 88.00 88 SER A O 1
ATOM 729 N N . VAL A 1 89 ? -8.712 -0.984 12.820 1.00 89.44 89 VAL A N 1
ATOM 730 C CA . VAL A 1 89 ? -7.268 -0.695 12.880 1.00 89.44 89 VAL A CA 1
ATOM 731 C C . VAL A 1 89 ? -6.474 -1.714 12.060 1.00 89.44 89 VAL A C 1
ATOM 733 O O . VAL A 1 89 ? -5.619 -1.325 11.266 1.00 89.44 89 VAL A O 1
ATOM 736 N N . ALA A 1 90 ? -6.764 -3.010 12.199 1.00 87.88 90 ALA A N 1
ATOM 737 C CA . ALA A 1 90 ? -6.086 -4.045 11.423 1.00 87.88 90 ALA A CA 1
ATOM 738 C C . ALA A 1 90 ? -6.370 -3.925 9.913 1.00 87.88 90 ALA A C 1
ATOM 740 O O . ALA A 1 90 ? -5.461 -4.089 9.094 1.00 87.88 90 ALA A O 1
ATOM 741 N N . THR A 1 91 ? -7.597 -3.572 9.527 1.00 88.12 91 THR A N 1
ATOM 742 C CA . THR A 1 91 ? -7.988 -3.303 8.137 1.00 88.12 91 THR A CA 1
ATOM 743 C C . THR A 1 91 ? -7.245 -2.095 7.555 1.00 88.12 91 THR A C 1
ATOM 745 O O . THR A 1 91 ? -6.732 -2.180 6.440 1.00 88.12 91 THR A O 1
ATOM 748 N N . SER A 1 92 ? -7.115 -0.997 8.306 1.00 87.88 92 SER A N 1
ATOM 749 C CA . SER A 1 92 ? -6.350 0.185 7.878 1.00 87.88 92 SER A CA 1
ATOM 750 C C . SER A 1 92 ? -4.859 -0.121 7.718 1.00 87.88 92 SER A C 1
ATOM 752 O O . SER A 1 92 ? -4.263 0.231 6.699 1.00 87.88 92 SER A O 1
ATOM 754 N N . VAL A 1 93 ? -4.255 -0.829 8.682 1.00 88.12 93 VAL A N 1
ATOM 755 C CA . VAL A 1 93 ? -2.831 -1.209 8.631 1.00 88.12 93 VAL A CA 1
ATOM 756 C C . VAL A 1 93 ? -2.549 -2.141 7.452 1.00 88.12 93 VAL A C 1
ATOM 758 O O . VAL A 1 93 ? -1.654 -1.876 6.649 1.00 88.12 93 VAL A O 1
ATOM 761 N N . SER A 1 94 ? -3.333 -3.211 7.306 1.00 87.00 94 SER A N 1
ATOM 762 C CA . SER A 1 94 ? -3.193 -4.150 6.183 1.00 87.00 94 SER A CA 1
ATOM 763 C C . SER A 1 94 ? -3.411 -3.460 4.835 1.00 87.00 94 SER A C 1
ATOM 765 O O . SER A 1 94 ? -2.612 -3.644 3.918 1.00 87.00 94 SER A O 1
ATOM 767 N N . GLY A 1 95 ? -4.422 -2.592 4.728 1.00 83.75 95 GLY A N 1
ATOM 768 C CA . GLY A 1 95 ? -4.686 -1.800 3.531 1.00 83.75 95 GLY A CA 1
ATOM 769 C C . GLY A 1 95 ? -3.521 -0.881 3.148 1.00 83.75 95 GLY A C 1
ATOM 770 O O . GLY A 1 95 ? -3.172 -0.807 1.969 1.00 83.75 95 GLY A O 1
ATOM 771 N N . ALA A 1 96 ? -2.880 -0.226 4.121 1.00 85.62 96 ALA A N 1
ATOM 772 C CA . ALA A 1 96 ? -1.710 0.625 3.892 1.00 85.62 96 ALA A CA 1
ATOM 773 C C . ALA A 1 96 ? -0.483 -0.176 3.416 1.00 85.62 96 ALA A C 1
ATOM 775 O O . ALA A 1 96 ? 0.212 0.246 2.486 1.00 85.62 96 ALA A O 1
ATOM 776 N N . ILE A 1 97 ? -0.246 -1.360 3.994 1.00 87.38 97 ILE A N 1
ATOM 777 C CA . ILE A 1 97 ? 0.818 -2.278 3.552 1.00 87.38 97 ILE A CA 1
ATOM 778 C C . ILE A 1 97 ? 0.553 -2.731 2.113 1.00 87.38 97 ILE A C 1
ATOM 780 O O . ILE A 1 97 ? 1.427 -2.609 1.251 1.00 87.38 97 ILE A O 1
ATOM 784 N N . GLY A 1 98 ? -0.669 -3.189 1.830 1.00 84.81 98 GLY A N 1
ATOM 785 C CA . GLY A 1 98 ? -1.079 -3.612 0.494 1.00 84.81 98 GLY A CA 1
ATOM 786 C C . GLY A 1 98 ? -0.935 -2.496 -0.540 1.00 84.81 98 GLY A C 1
ATOM 787 O O . GLY A 1 98 ? -0.398 -2.723 -1.623 1.00 84.81 98 GLY A O 1
ATOM 788 N N . ALA A 1 99 ? -1.346 -1.273 -0.197 1.00 86.12 99 ALA A N 1
ATOM 789 C CA . ALA A 1 99 ? -1.199 -0.106 -1.061 1.00 86.12 99 ALA A CA 1
ATOM 790 C C . ALA A 1 99 ? 0.269 0.236 -1.350 1.00 86.12 99 ALA A C 1
ATOM 792 O O . ALA A 1 99 ? 0.611 0.582 -2.481 1.00 86.12 99 ALA A O 1
ATOM 793 N N . THR A 1 100 ? 1.136 0.110 -0.345 1.00 86.62 100 THR A N 1
ATOM 794 C CA . THR A 1 100 ? 2.574 0.373 -0.472 1.00 86.62 100 THR A CA 1
ATOM 795 C C . THR A 1 100 ? 3.224 -0.623 -1.427 1.00 86.62 100 THR A C 1
ATOM 797 O O . THR A 1 100 ? 3.845 -0.213 -2.408 1.00 86.62 100 THR A O 1
ATOM 800 N N . VAL A 1 101 ? 3.031 -1.925 -1.191 1.00 86.12 101 VAL A N 1
ATOM 801 C CA . VAL A 1 101 ? 3.609 -2.992 -2.026 1.00 86.12 101 VAL A CA 1
ATOM 802 C C . VAL A 1 101 ? 3.042 -2.940 -3.443 1.00 86.12 101 VAL A C 1
ATOM 804 O O . VAL A 1 101 ? 3.798 -2.930 -4.413 1.00 86.12 101 VAL A O 1
ATOM 807 N N . GLY A 1 102 ? 1.718 -2.843 -3.574 1.00 84.00 102 GLY A N 1
ATOM 808 C CA . GLY A 1 102 ? 1.060 -2.767 -4.874 1.00 84.00 102 GLY A CA 1
ATOM 809 C C . GLY A 1 102 ? 1.480 -1.530 -5.668 1.00 84.00 102 GLY A C 1
ATOM 810 O O . GLY A 1 102 ? 1.695 -1.619 -6.875 1.00 84.00 102 GLY A O 1
ATOM 811 N N . GLY A 1 103 ? 1.651 -0.385 -5.003 1.00 82.19 103 GLY A N 1
ATOM 812 C CA . GLY A 1 103 ? 2.109 0.846 -5.642 1.00 82.19 103 GLY A CA 1
ATOM 813 C C . GLY A 1 103 ? 3.544 0.746 -6.152 1.00 82.19 103 GLY A C 1
ATOM 814 O O . GLY A 1 103 ? 3.809 1.135 -7.285 1.00 82.19 103 GLY A O 1
ATOM 815 N N . VAL A 1 104 ? 4.448 0.162 -5.362 1.00 85.44 104 VAL A N 1
ATOM 816 C CA . VAL A 1 104 ? 5.847 -0.060 -5.762 1.00 85.44 104 VAL A CA 1
ATOM 817 C C . VAL A 1 104 ? 5.927 -0.992 -6.963 1.00 85.44 104 VAL A C 1
ATOM 819 O O . VAL A 1 104 ? 6.566 -0.649 -7.953 1.00 85.44 104 VAL A O 1
ATOM 822 N N . LEU A 1 105 ? 5.228 -2.129 -6.917 1.00 83.75 105 LEU A N 1
ATOM 823 C CA . LEU A 1 105 ? 5.191 -3.073 -8.035 1.00 83.75 105 LEU A CA 1
ATOM 824 C C . LEU A 1 105 ? 4.596 -2.432 -9.295 1.00 83.75 105 LEU A C 1
ATOM 826 O O . LEU A 1 105 ? 5.138 -2.603 -10.382 1.00 83.75 105 LEU A O 1
ATOM 830 N N . GLY A 1 106 ? 3.522 -1.652 -9.154 1.00 81.56 106 GLY A N 1
ATOM 831 C CA . GLY A 1 106 ? 2.908 -0.940 -10.273 1.00 81.56 106 GLY A CA 1
ATOM 832 C C . GLY A 1 106 ? 3.815 0.129 -10.890 1.00 81.56 106 GLY A C 1
ATOM 833 O O . GLY A 1 106 ? 3.765 0.340 -12.100 1.00 81.56 106 GLY A O 1
ATOM 834 N N . GLU A 1 107 ? 4.645 0.798 -10.087 1.00 81.94 107 GLU A N 1
ATOM 835 C CA . GLU A 1 107 ? 5.617 1.783 -10.577 1.00 81.94 107 GLU A CA 1
ATOM 836 C C . GLU A 1 107 ? 6.815 1.104 -11.255 1.00 81.94 107 GLU A C 1
ATOM 838 O O . GLU A 1 107 ? 7.200 1.533 -12.336 1.00 81.94 107 GLU A O 1
ATOM 843 N N . ILE A 1 108 ? 7.336 0.002 -10.693 1.00 80.75 108 ILE A N 1
ATOM 844 C CA . ILE A 1 108 ? 8.421 -0.795 -11.297 1.00 80.75 108 ILE A CA 1
ATOM 845 C C . ILE A 1 108 ? 7.984 -1.375 -12.643 1.00 80.75 108 ILE A C 1
ATOM 847 O O . ILE A 1 108 ? 8.684 -1.218 -13.636 1.00 80.75 108 ILE A O 1
ATOM 851 N N . VAL A 1 109 ? 6.808 -2.007 -12.708 1.00 80.12 109 VAL A N 1
ATOM 852 C CA . VAL A 1 109 ? 6.271 -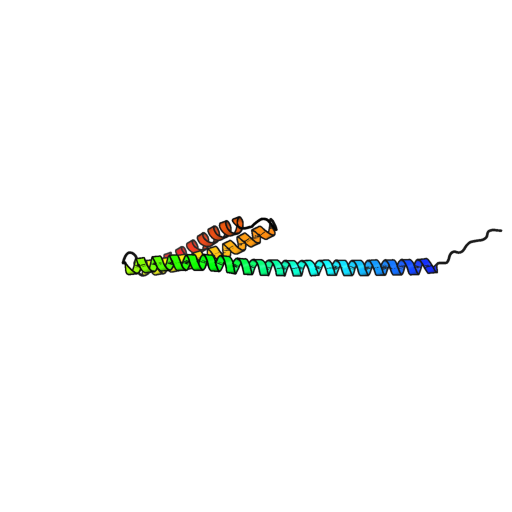2.533 -13.974 1.00 80.12 109 VAL A CA 1
ATOM 853 C C . VAL A 1 109 ? 6.065 -1.400 -14.983 1.00 80.12 109 VAL A C 1
ATOM 855 O O . VAL A 1 109 ? 6.337 -1.575 -16.166 1.00 80.12 109 VAL A O 1
ATOM 858 N N . GLY A 1 110 ? 5.622 -0.225 -14.527 1.00 77.19 110 GLY A N 1
ATOM 859 C CA . GLY A 1 110 ? 5.478 0.953 -15.379 1.00 77.19 110 GLY A CA 1
ATOM 860 C C . GLY A 1 110 ? 6.804 1.471 -15.945 1.00 77.19 110 GLY A C 1
ATOM 861 O O . GLY A 1 110 ? 6.827 1.874 -17.104 1.00 77.19 110 GLY A O 1
ATOM 862 N N . GLU A 1 111 ? 7.881 1.447 -15.158 1.00 74.50 111 GLU A N 1
ATOM 863 C CA . GLU A 1 111 ? 9.234 1.822 -15.596 1.00 74.50 111 GLU A CA 1
ATOM 864 C C . GLU A 1 111 ? 9.792 0.811 -16.606 1.00 74.50 111 GLU A C 1
ATOM 866 O O . GLU A 1 111 ? 10.308 1.201 -17.646 1.00 74.50 111 GLU A O 1
ATOM 871 N N . VAL A 1 112 ? 9.620 -0.491 -16.351 1.00 75.69 112 VAL A N 1
ATOM 872 C CA . VAL A 1 112 ? 10.106 -1.557 -17.247 1.00 75.69 112 VAL A CA 1
ATOM 873 C C . VAL A 1 112 ? 9.380 -1.543 -18.595 1.00 75.69 112 VAL A C 1
ATOM 875 O O . VAL A 1 112 ? 10.001 -1.754 -19.633 1.00 75.69 112 VAL A O 1
ATOM 878 N N . VAL A 1 113 ? 8.061 -1.317 -18.600 1.00 75.44 113 VAL A N 1
ATOM 879 C CA . VAL A 1 113 ? 7.257 -1.342 -19.834 1.00 75.44 113 VAL A CA 1
ATOM 880 C C . VAL A 1 113 ? 7.436 -0.065 -20.659 1.00 75.44 113 VAL A C 1
ATOM 882 O O . VAL A 1 113 ? 7.464 -0.152 -21.882 1.00 75.44 113 VAL A O 1
ATOM 885 N N . ASN A 1 114 ? 7.549 1.101 -20.015 1.00 71.44 114 ASN A N 1
ATOM 886 C CA . ASN A 1 114 ? 7.721 2.396 -20.679 1.00 71.44 114 ASN A CA 1
ATOM 887 C C . ASN A 1 114 ? 8.689 3.283 -19.876 1.00 71.44 114 ASN A C 1
ATOM 889 O O . ASN A 1 114 ? 8.223 4.111 -19.088 1.00 71.44 114 ASN A O 1
ATOM 893 N N . PRO A 1 115 ? 10.011 3.157 -20.077 1.00 67.00 115 PRO A N 1
ATOM 894 C CA . PRO A 1 115 ? 10.999 3.935 -19.334 1.00 67.00 115 PRO A CA 1
ATOM 895 C C . PRO A 1 115 ? 10.880 5.436 -19.639 1.00 67.00 115 PRO A C 1
ATOM 897 O O . PRO A 1 115 ? 10.746 5.849 -20.793 1.00 67.00 115 PRO A O 1
ATOM 900 N N . GLY A 1 116 ? 10.902 6.275 -18.599 1.00 59.69 116 GLY A N 1
ATOM 901 C CA . GLY A 1 116 ? 10.852 7.742 -18.721 1.00 59.69 116 GLY A CA 1
ATOM 902 C C . GLY A 1 116 ? 9.462 8.404 -18.828 1.00 59.69 116 GLY A C 1
ATOM 903 O O . GLY A 1 116 ? 9.357 9.624 -18.646 1.00 59.69 116 GLY A O 1
ATOM 904 N N . GLU A 1 117 ? 8.369 7.662 -19.044 1.00 57.59 117 GLU A N 1
ATOM 905 C CA . GLU A 1 117 ? 7.003 8.209 -18.978 1.00 57.59 117 GLU A CA 1
ATOM 906 C C . GLU A 1 117 ? 6.400 8.114 -17.569 1.00 57.59 117 GLU A C 1
ATOM 908 O O . GLU A 1 117 ? 5.834 7.094 -17.206 1.00 57.59 117 GLU A O 1
ATOM 913 N N . ARG A 1 118 ? 6.439 9.215 -16.799 1.00 57.78 118 ARG A N 1
ATOM 914 C CA . ARG A 1 118 ? 5.808 9.417 -15.466 1.00 57.78 118 ARG A CA 1
ATOM 915 C C . ARG A 1 118 ? 4.819 8.307 -15.029 1.00 57.78 118 ARG A C 1
ATOM 917 O O . ARG A 1 118 ? 3.598 8.486 -15.081 1.00 57.78 118 ARG A O 1
ATOM 924 N N . HIS A 1 119 ? 5.360 7.226 -14.462 1.00 65.00 119 HIS A N 1
ATOM 925 C CA . HIS A 1 119 ? 4.715 5.947 -14.090 1.00 65.00 119 HIS A CA 1
ATOM 926 C C . HIS A 1 119 ? 3.682 6.044 -12.939 1.00 65.00 119 HIS A C 1
ATOM 928 O O . HIS A 1 119 ? 3.222 5.043 -12.387 1.00 65.00 119 HIS A O 1
ATOM 934 N N . ARG A 1 120 ? 3.234 7.262 -12.591 1.00 64.69 120 ARG A N 1
ATOM 935 C CA . ARG A 1 120 ? 2.272 7.558 -11.508 1.00 64.69 120 ARG A CA 1
ATOM 936 C C . ARG A 1 120 ? 0.948 6.800 -11.637 1.00 64.69 120 ARG A C 1
ATOM 938 O O . ARG A 1 120 ? 0.309 6.515 -10.622 1.00 64.69 120 ARG A O 1
ATOM 945 N N . LYS A 1 121 ? 0.508 6.504 -12.867 1.00 70.50 121 LYS A N 1
ATOM 946 C CA . LYS A 1 121 ? -0.726 5.738 -13.110 1.00 70.50 121 LYS A CA 1
ATOM 947 C C . LYS A 1 121 ? -0.574 4.279 -12.670 1.00 70.50 121 LYS A C 1
ATOM 949 O O . LYS A 1 121 ? -1.484 3.768 -12.022 1.00 70.50 121 LYS A O 1
ATOM 954 N N . GLY A 1 122 ? 0.582 3.665 -12.939 1.00 70.25 122 GLY A N 1
ATOM 955 C CA . GLY A 1 122 ? 0.916 2.313 -12.483 1.00 70.25 122 GLY A CA 1
ATOM 956 C C . GLY A 1 122 ? 0.934 2.223 -10.960 1.00 70.25 122 GLY A C 1
ATOM 957 O O . GLY A 1 122 ? 0.248 1.380 -10.389 1.00 70.25 122 GLY A O 1
ATOM 958 N N . ALA A 1 123 ? 1.588 3.181 -10.296 1.00 70.94 123 ALA A N 1
ATOM 959 C CA . ALA A 1 123 ? 1.617 3.256 -8.834 1.00 70.94 123 ALA A CA 1
ATOM 960 C C . ALA A 1 123 ? 0.221 3.413 -8.204 1.00 70.94 123 ALA A C 1
ATOM 962 O O . ALA A 1 123 ? -0.090 2.816 -7.175 1.00 70.94 123 ALA A O 1
ATOM 963 N N . THR A 1 124 ? -0.652 4.209 -8.826 1.00 77.62 124 THR A N 1
ATOM 964 C CA . THR A 1 124 ? -2.014 4.423 -8.315 1.00 77.62 124 THR A CA 1
ATOM 965 C C . THR A 1 124 ? -2.872 3.169 -8.474 1.00 77.62 124 THR A C 1
ATOM 967 O O . THR A 1 124 ? -3.538 2.760 -7.525 1.00 77.62 124 THR A O 1
ATOM 970 N N . LEU A 1 125 ? -2.840 2.537 -9.652 1.00 81.44 125 LEU A N 1
ATOM 971 C CA . LEU A 1 125 ? -3.617 1.328 -9.923 1.00 81.44 125 LEU A CA 1
ATOM 972 C C . LEU A 1 125 ? -3.123 0.143 -9.085 1.00 81.44 125 LEU A C 1
ATOM 974 O O . LEU A 1 125 ? -3.926 -0.530 -8.441 1.00 81.44 125 LEU A O 1
ATOM 978 N N . GLY A 1 126 ? -1.806 -0.065 -9.044 1.00 78.69 126 GLY A N 1
ATOM 979 C CA . GLY A 1 126 ? -1.182 -1.100 -8.230 1.00 78.69 126 GLY A CA 1
ATOM 980 C C . GLY A 1 126 ? -1.481 -0.908 -6.745 1.00 78.69 126 GLY A C 1
ATOM 981 O O . GLY A 1 126 ? -1.868 -1.861 -6.072 1.00 78.69 126 GLY A O 1
ATOM 982 N N . GLY A 1 127 ? -1.416 0.329 -6.242 1.00 76.44 127 GLY A N 1
ATOM 983 C CA . GLY A 1 127 ? -1.769 0.639 -4.857 1.00 76.44 127 GLY A CA 1
ATOM 984 C C . GLY A 1 127 ? -3.243 0.369 -4.532 1.00 76.44 127 GLY A C 1
ATOM 985 O O . GLY A 1 127 ? -3.550 -0.199 -3.486 1.00 76.44 127 GLY A O 1
ATOM 986 N N . LEU A 1 128 ? -4.169 0.702 -5.437 1.00 82.62 128 LEU A N 1
ATOM 987 C CA . LEU A 1 128 ? -5.596 0.401 -5.255 1.00 82.62 128 LEU A CA 1
ATOM 988 C C . LEU A 1 128 ? -5.868 -1.107 -5.204 1.00 82.62 128 LEU A C 1
ATOM 990 O O . LEU A 1 128 ? -6.628 -1.564 -4.349 1.00 82.62 128 LEU A O 1
ATOM 994 N N . ILE A 1 129 ? -5.254 -1.877 -6.105 1.00 85.62 129 ILE A N 1
ATOM 995 C CA . ILE A 1 129 ? -5.406 -3.337 -6.149 1.00 85.62 129 ILE A CA 1
ATOM 996 C C . ILE A 1 129 ? -4.790 -3.968 -4.898 1.00 85.62 129 ILE A C 1
ATOM 998 O O . ILE A 1 129 ? -5.453 -4.755 -4.224 1.00 85.62 129 ILE A O 1
ATOM 1002 N N . GLY A 1 130 ? -3.563 -3.579 -4.547 1.00 80.75 130 GLY A N 1
ATOM 1003 C CA . GLY A 1 130 ? -2.863 -4.096 -3.374 1.00 80.75 130 GLY A CA 1
ATOM 1004 C C . GLY A 1 130 ? -3.619 -3.822 -2.075 1.00 80.75 130 GLY A C 1
ATOM 1005 O O . GLY A 1 130 ? -3.767 -4.724 -1.253 1.00 80.75 130 GLY A O 1
ATOM 1006 N N . ARG A 1 131 ? -4.189 -2.618 -1.921 1.00 84.81 131 ARG A N 1
ATOM 1007 C CA . ARG A 1 131 ? -5.071 -2.282 -0.794 1.00 84.81 131 ARG A CA 1
ATOM 1008 C C . ARG A 1 131 ? -6.281 -3.209 -0.730 1.00 84.81 131 ARG A C 1
ATOM 1010 O O . ARG A 1 131 ? -6.546 -3.777 0.321 1.00 84.81 131 ARG A O 1
ATOM 1017 N N . LYS A 1 132 ? -6.999 -3.380 -1.846 1.00 87.00 132 LYS A N 1
ATOM 1018 C CA . LYS A 1 132 ? -8.197 -4.234 -1.901 1.00 87.00 132 LYS A CA 1
ATOM 1019 C C . LYS A 1 132 ? -7.894 -5.676 -1.503 1.00 87.00 132 LYS A C 1
ATOM 1021 O O . LYS A 1 132 ? -8.649 -6.245 -0.723 1.00 87.00 132 LYS A O 1
ATOM 1026 N N . ILE A 1 133 ? -6.801 -6.244 -2.013 1.00 84.75 133 ILE A N 1
ATOM 1027 C CA . ILE A 1 133 ? -6.397 -7.619 -1.697 1.00 84.75 133 ILE A CA 1
ATOM 1028 C C . ILE A 1 133 ? -6.030 -7.741 -0.214 1.00 84.75 133 ILE A C 1
ATOM 1030 O O . ILE A 1 133 ? -6.535 -8.630 0.463 1.00 84.75 133 ILE A O 1
ATOM 1034 N N . ALA A 1 134 ? -5.203 -6.834 0.313 1.00 82.56 134 ALA A N 1
ATOM 1035 C CA . ALA A 1 134 ? -4.776 -6.896 1.709 1.00 82.56 134 ALA A CA 1
ATOM 1036 C C . ALA A 1 134 ? -5.945 -6.712 2.690 1.00 82.56 134 ALA A C 1
ATOM 1038 O O . ALA A 1 134 ? -6.033 -7.431 3.683 1.00 82.56 134 ALA A O 1
ATOM 1039 N N . THR A 1 135 ? -6.870 -5.800 2.384 1.00 82.00 135 THR A N 1
ATOM 1040 C CA . THR A 1 135 ? -8.108 -5.622 3.149 1.0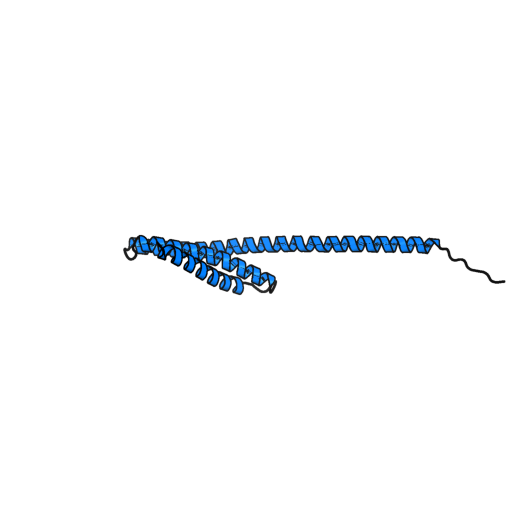0 82.00 135 THR A CA 1
ATOM 1041 C C . THR A 1 135 ? -8.992 -6.868 3.089 1.00 82.00 135 THR A C 1
ATOM 1043 O O . THR A 1 135 ? -9.462 -7.302 4.134 1.00 82.00 135 THR A O 1
ATOM 1046 N N . ALA A 1 136 ? -9.170 -7.483 1.914 1.00 83.62 136 ALA A N 1
ATOM 1047 C CA . ALA A 1 136 ? -9.978 -8.696 1.772 1.00 83.62 136 ALA A CA 1
ATOM 1048 C C . ALA A 1 136 ? -9.414 -9.877 2.581 1.00 83.62 136 ALA A C 1
ATOM 1050 O O . ALA A 1 136 ? -10.164 -10.527 3.302 1.00 83.62 136 ALA A O 1
ATOM 1051 N N . ILE A 1 137 ? -8.095 -10.101 2.525 1.00 83.19 137 ILE A N 1
ATOM 1052 C CA . ILE A 1 137 ? -7.416 -11.145 3.315 1.00 83.19 137 ILE A CA 1
ATOM 1053 C C . ILE A 1 137 ? -7.573 -10.876 4.816 1.00 83.19 137 ILE A C 1
ATOM 1055 O O . ILE A 1 137 ? -7.839 -11.782 5.600 1.00 83.19 137 ILE A O 1
ATOM 1059 N N . CYS A 1 138 ? -7.420 -9.617 5.230 1.00 83.06 138 CYS A N 1
ATOM 1060 C CA . CYS A 1 138 ? -7.612 -9.220 6.619 1.00 83.06 138 CYS A CA 1
ATOM 1061 C C . CYS A 1 138 ? -9.050 -9.516 7.080 1.00 83.06 138 CYS A C 1
ATOM 1063 O O . CYS A 1 138 ? -9.255 -10.129 8.126 1.00 83.06 138 CYS A O 1
ATOM 1065 N N . ASP A 1 139 ? -10.048 -9.146 6.276 1.00 81.81 139 ASP A N 1
ATOM 1066 C CA . ASP A 1 139 ? -11.453 -9.403 6.586 1.00 81.81 139 ASP A CA 1
ATOM 1067 C C . ASP A 1 139 ? -11.795 -10.893 6.657 1.00 81.81 139 ASP A C 1
ATOM 1069 O O . ASP A 1 139 ? -12.605 -11.269 7.501 1.00 81.81 139 ASP A O 1
ATOM 1073 N N . GLU A 1 140 ? -11.181 -11.733 5.824 1.00 82.56 140 GLU A N 1
ATOM 1074 C CA . GLU A 1 140 ? -11.323 -13.192 5.879 1.00 82.56 140 GLU A CA 1
ATOM 1075 C C . GLU A 1 140 ? -10.817 -13.743 7.223 1.00 82.56 140 GLU A C 1
ATOM 1077 O O . GLU A 1 140 ? -11.579 -14.373 7.956 1.00 82.56 140 GLU A O 1
ATOM 1082 N N . ILE A 1 141 ? -9.597 -13.374 7.631 1.00 80.12 141 ILE A N 1
ATOM 1083 C CA . ILE A 1 141 ? -8.989 -13.801 8.906 1.00 80.12 141 ILE A CA 1
ATOM 1084 C C . ILE A 1 141 ? -9.836 -13.372 10.116 1.00 80.12 141 ILE A C 1
ATOM 1086 O O . ILE A 1 141 ? -10.036 -14.142 11.058 1.00 80.12 141 ILE A O 1
ATOM 1090 N N . PHE A 1 142 ? -10.349 -12.138 10.107 1.00 75.31 142 PHE A N 1
ATOM 1091 C CA . PHE A 1 142 ? -11.165 -11.607 11.205 1.00 75.31 142 PHE A CA 1
ATOM 1092 C C . PHE A 1 142 ? -12.641 -12.036 11.162 1.00 75.31 142 PHE A C 1
ATOM 1094 O O . PHE A 1 142 ? -13.368 -11.752 12.116 1.00 75.31 142 PHE A O 1
ATOM 1101 N N . ASN A 1 143 ? -13.109 -12.667 10.079 1.00 68.62 143 ASN A N 1
ATOM 1102 C CA . ASN A 1 143 ? -14.449 -13.257 9.987 1.00 68.62 143 ASN A CA 1
ATOM 1103 C C . ASN A 1 143 ? -14.467 -14.739 10.386 1.00 68.62 143 ASN A C 1
ATOM 1105 O O . ASN A 1 143 ? -15.502 -15.215 10.846 1.00 68.62 143 ASN A O 1
ATOM 1109 N N . GLU A 1 144 ? -13.349 -15.455 10.241 1.00 54.38 144 GLU A N 1
ATOM 1110 C CA . GLU A 1 144 ? -13.208 -16.851 10.683 1.00 54.38 144 GLU A CA 1
ATOM 1111 C C . GLU A 1 144 ? -12.969 -17.004 12.205 1.00 54.38 144 GLU A C 1
ATOM 1113 O O . GLU A 1 144 ? -12.906 -18.128 12.703 1.00 54.38 144 GLU A O 1
ATOM 1118 N N . THR A 1 145 ? -12.878 -15.897 12.965 1.00 45.91 145 THR A N 1
ATOM 1119 C CA . THR A 1 145 ? -12.622 -15.861 14.427 1.00 45.91 145 THR A CA 1
ATOM 1120 C C . THR A 1 145 ? -13.697 -15.151 15.261 1.00 45.91 145 THR A C 1
ATOM 1122 O O . THR A 1 145 ? -13.960 -15.630 16.389 1.00 45.91 145 THR A O 1
#

Organism: Crassostrea virginica (NCBI:txid6565)

Foldseek 3Di:
DDDPDDDDPVVVVVVVVVVVVVVVVVVVVVVVVVVVVVVVVVVVLVVLLVVLLVVLLVVLVVVLVVQLVVLVVCVVVVVDDPLRSVLSNQLSVLLSVQLSVQLSVQQSVQCVVPNPPPSNVRSRVRSVVRSVVSNVVSVVVSVVD

pLDDT: mean 74.12, std 15.33, range [38.69, 93.75]

Sequence (145 aa):
MDAHEKAPKYDLVHVTMQAHRRRAASEYLRHRSFNDDDDDEEEKLKIFAIKTLLKTGCRETLGMIKEITELHTDIEQGRLSKKQFKRSVATSVSGAIGATVGGVLGEIVGEVVNPGERHRKGATLGGLIGRKIATAICDEIFNET

Radius of gyration: 31.58 Å; chains: 1; bounding box: 84×27×92 Å